Protein AF-A0AAV9I6D9-F1 (afdb_monomer_lite)

Organism: NCBI:txid3028027

Sequence (124 aa):
MHSSPLIKRAAGERYHPESFKQRWEIVKKLGEGGFSKVTIGKRRSEEDSVYSGFGPKGTSVEQGENEVAIKCISKEDMRNGSESEELVAREIQTFVTVGDGFPYIAQLYEVCEDEKFVYLVMEL

Radius of gyration: 13.96 Å; chains: 1; bounding box: 38×31×33 Å

Secondary structure (DSSP, 8-state):
----HHHHHHHGGGEE-S-HHHHEEEEEEEEE-SSEEEEEEEE--GGG-TTTTSS-------TTTTEEEEEEEEHHHHHTTSS-HHHHHHHHHHHHHHSTT-TTSPPEEEEEE-SSEEEEEE--

Structure (mmCIF, N/CA/C/O backbone):
data_AF-A0AAV9I6D9-F1
#
_entry.id   AF-A0AAV9I6D9-F1
#
loop_
_atom_site.group_PDB
_atom_site.id
_atom_site.type_symbol
_atom_site.label_atom_id
_atom_site.label_alt_id
_atom_site.label_comp_id
_atom_site.label_asym_id
_atom_site.label_entity_id
_atom_site.label_seq_id
_atom_site.pdbx_PDB_ins_code
_atom_site.Cartn_x
_atom_site.Cartn_y
_atom_site.Cartn_z
_atom_site.occupancy
_atom_site.B_iso_or_equiv
_atom_site.auth_seq_id
_atom_site.auth_comp_id
_atom_site.auth_asym_id
_atom_site.auth_atom_id
_atom_site.pdbx_PDB_model_num
ATOM 1 N N . MET A 1 1 ? 1.937 14.881 -9.125 1.00 54.19 1 MET A N 1
ATOM 2 C CA . MET A 1 1 ? 1.497 13.474 -8.976 1.00 54.19 1 MET A CA 1
ATOM 3 C C . MET A 1 1 ? 1.888 12.671 -10.210 1.00 54.19 1 MET A C 1
ATOM 5 O O . MET A 1 1 ? 1.228 12.774 -11.236 1.00 54.19 1 MET A O 1
ATOM 9 N N . HIS A 1 2 ? 2.973 11.897 -10.128 1.00 62.84 2 HIS A N 1
ATOM 10 C CA . HIS A 1 2 ? 3.254 10.849 -11.112 1.00 62.84 2 HIS A CA 1
ATOM 11 C C . HIS A 1 2 ? 2.428 9.615 -10.740 1.00 62.84 2 HIS A C 1
ATOM 13 O O . HIS A 1 2 ? 2.770 8.917 -9.784 1.00 62.84 2 HIS A O 1
ATOM 19 N N . SER A 1 3 ? 1.323 9.398 -11.452 1.00 74.81 3 SER A N 1
ATOM 20 C CA . SER A 1 3 ? 0.547 8.156 -11.381 1.00 74.81 3 SER A CA 1
ATOM 21 C C . SER A 1 3 ? 1.168 7.118 -12.308 1.00 74.81 3 SER A C 1
ATOM 23 O O . SER A 1 3 ? 1.586 7.450 -13.419 1.00 74.81 3 SER A O 1
ATOM 25 N N . SER A 1 4 ? 1.249 5.874 -11.845 1.00 86.00 4 SER A N 1
ATOM 26 C CA . SER A 1 4 ? 1.710 4.756 -12.665 1.00 86.00 4 SER A CA 1
ATOM 27 C C . SER A 1 4 ? 0.559 4.277 -13.567 1.00 86.00 4 SER A C 1
ATOM 29 O O . SER A 1 4 ? -0.497 3.875 -13.063 1.00 86.00 4 SER A O 1
ATOM 31 N N . PRO A 1 5 ? 0.717 4.280 -14.907 1.00 90.88 5 PRO A N 1
ATOM 32 C CA . PRO A 1 5 ? -0.316 3.776 -15.810 1.00 90.88 5 PRO A CA 1
ATOM 33 C C . PRO A 1 5 ? -0.621 2.287 -15.598 1.00 90.88 5 PRO A C 1
ATOM 35 O O . PRO A 1 5 ? -1.772 1.874 -15.755 1.00 90.88 5 PRO A O 1
ATOM 38 N N . LEU A 1 6 ? 0.388 1.483 -15.238 1.00 93.12 6 LEU A N 1
ATOM 39 C CA . LEU A 1 6 ? 0.228 0.046 -15.004 1.00 93.12 6 LEU A CA 1
ATOM 40 C C . LEU A 1 6 ? -0.546 -0.231 -13.716 1.00 93.12 6 LEU A C 1
ATOM 42 O O . LEU A 1 6 ? -1.499 -1.008 -13.740 1.00 93.12 6 LEU A O 1
ATOM 46 N N . ILE A 1 7 ? -0.190 0.446 -12.624 1.00 94.12 7 ILE A N 1
ATOM 47 C CA . ILE A 1 7 ? -0.869 0.321 -11.329 1.00 94.12 7 ILE A CA 1
ATOM 48 C C . ILE A 1 7 ? -2.320 0.767 -11.454 1.00 94.12 7 ILE A C 1
ATOM 50 O O . ILE A 1 7 ? -3.224 0.043 -11.037 1.00 94.12 7 ILE A O 1
ATOM 54 N N . LYS A 1 8 ? -2.562 1.909 -12.107 1.00 94.06 8 LYS A N 1
ATOM 55 C CA . LYS A 1 8 ? -3.918 2.398 -12.366 1.00 94.06 8 LYS A CA 1
ATOM 56 C C . LYS A 1 8 ? -4.751 1.394 -13.159 1.00 94.06 8 LYS A C 1
ATOM 58 O O . LYS A 1 8 ? -5.907 1.150 -12.824 1.00 94.06 8 LYS A O 1
ATOM 63 N N . ARG A 1 9 ? -4.170 0.792 -14.201 1.00 94.56 9 ARG A N 1
ATOM 64 C CA . ARG A 1 9 ? -4.854 -0.223 -15.010 1.00 94.56 9 ARG A CA 1
ATOM 65 C C . ARG A 1 9 ? -5.162 -1.487 -14.207 1.00 94.56 9 ARG A C 1
ATOM 67 O O . ARG A 1 9 ? -6.256 -2.016 -14.355 1.00 94.56 9 ARG A O 1
ATOM 74 N N . ALA A 1 10 ? -4.222 -1.958 -13.390 1.00 94.94 10 ALA A N 1
ATOM 75 C CA . ALA A 1 10 ? -4.392 -3.164 -12.583 1.00 94.94 10 ALA A CA 1
ATOM 76 C C . ALA A 1 10 ? -5.436 -2.993 -11.470 1.00 94.94 10 ALA A C 1
ATOM 78 O O . ALA A 1 10 ? -6.210 -3.905 -11.199 1.00 94.94 10 ALA A O 1
ATOM 79 N N . ALA A 1 11 ? -5.471 -1.819 -10.836 1.00 92.94 11 ALA A N 1
ATOM 80 C CA . ALA A 1 11 ? -6.419 -1.510 -9.769 1.00 92.94 11 ALA A CA 1
ATOM 81 C C . ALA A 1 11 ? -7.857 -1.307 -10.281 1.00 92.94 11 ALA A C 1
ATOM 83 O O . ALA A 1 11 ? -8.812 -1.549 -9.539 1.00 92.94 11 ALA A O 1
ATOM 84 N N . GLY A 1 12 ? -8.029 -0.884 -11.538 1.00 92.31 12 GLY A N 1
ATOM 85 C CA . GLY A 1 12 ? -9.346 -0.657 -12.131 1.00 92.31 12 GLY A CA 1
ATOM 86 C C . GLY A 1 12 ? -10.159 0.355 -11.320 1.00 92.31 12 GLY A C 1
ATOM 87 O O . GLY A 1 12 ? -9.681 1.448 -11.023 1.00 92.31 12 GLY A O 1
ATOM 88 N N . GLU A 1 13 ? -11.379 -0.020 -10.935 1.00 89.38 13 GLU A N 1
ATOM 89 C CA . GLU A 1 13 ? -12.283 0.833 -10.146 1.00 89.38 13 GLU A CA 1
ATOM 90 C C . GLU A 1 13 ? -11.796 1.095 -8.713 1.00 89.38 13 GLU A C 1
ATOM 92 O O . GLU A 1 13 ? -12.231 2.062 -8.098 1.00 89.38 13 GLU A O 1
ATOM 97 N N . ARG A 1 14 ? -10.859 0.287 -8.194 1.00 89.94 14 ARG A N 1
ATOM 98 C CA . ARG A 1 14 ? -10.257 0.495 -6.864 1.00 89.94 14 ARG A CA 1
ATOM 99 C C . ARG A 1 14 ? -9.173 1.566 -6.859 1.00 89.94 14 ARG A C 1
ATOM 101 O O . ARG A 1 14 ? -8.651 1.896 -5.796 1.00 89.94 14 ARG A O 1
ATOM 108 N N . TYR A 1 15 ? -8.776 2.068 -8.029 1.00 91.94 15 TYR A N 1
ATOM 109 C CA . TYR A 1 15 ? -7.786 3.130 -8.114 1.00 91.94 15 TYR A CA 1
ATOM 110 C C . TYR A 1 15 ? -8.401 4.475 -7.741 1.00 91.94 15 TYR A C 1
ATOM 112 O O . TYR A 1 15 ? -9.291 4.972 -8.436 1.00 91.94 15 TYR A O 1
ATOM 120 N N . HIS A 1 16 ? -7.848 5.124 -6.722 1.00 86.88 16 HIS A N 1
ATOM 121 C CA . HIS A 1 16 ? -8.262 6.460 -6.324 1.00 86.88 16 HIS A CA 1
ATOM 122 C C . HIS A 1 16 ? -7.160 7.490 -6.616 1.00 86.88 16 HIS A C 1
ATOM 124 O O . HIS A 1 16 ? -6.038 7.360 -6.124 1.00 86.88 16 HIS A O 1
ATOM 130 N N . PRO A 1 17 ? -7.463 8.534 -7.415 1.00 76.69 17 PRO A N 1
ATOM 131 C CA . PRO A 1 17 ? -6.487 9.559 -7.792 1.00 76.69 17 PRO A CA 1
ATOM 132 C C . PRO A 1 17 ? -6.245 10.606 -6.693 1.00 76.69 17 PRO A C 1
ATOM 134 O O . PRO A 1 17 ? -5.341 11.429 -6.823 1.00 76.69 17 PRO A O 1
ATOM 137 N N . GLU A 1 18 ? -7.072 10.618 -5.647 1.00 74.06 18 GLU A N 1
ATOM 138 C CA . GLU A 1 18 ? -6.918 11.503 -4.493 1.00 74.06 18 GLU A CA 1
ATOM 139 C C . GLU A 1 18 ? -5.674 11.142 -3.673 1.00 74.06 18 GLU A C 1
ATOM 141 O O . GLU A 1 18 ? -5.180 10.014 -3.694 1.00 74.06 18 GLU A O 1
ATOM 146 N N . SER A 1 19 ? -5.160 12.114 -2.917 1.00 78.00 19 SER A N 1
ATOM 147 C CA . SER A 1 19 ? -4.011 11.865 -2.053 1.00 78.00 19 SER A CA 1
ATOM 148 C C . SER A 1 19 ? -4.406 10.908 -0.936 1.00 78.00 19 SER A C 1
ATOM 150 O O . SER A 1 19 ? -5.341 11.180 -0.183 1.00 78.00 19 SER A O 1
ATOM 152 N N . PHE A 1 20 ? -3.625 9.839 -0.760 1.00 87.44 20 PHE A N 1
ATOM 153 C CA . PHE A 1 20 ? -3.745 8.904 0.361 1.00 87.44 20 PHE A CA 1
ATOM 154 C C . PHE A 1 20 ? -3.982 9.623 1.699 1.00 87.44 20 PHE A C 1
ATOM 156 O O . PHE A 1 20 ? -4.864 9.252 2.465 1.00 87.44 20 PHE A O 1
ATOM 163 N N . LYS A 1 21 ? -3.247 10.715 1.951 1.00 87.31 21 LYS A N 1
ATOM 164 C CA . LYS A 1 21 ? -3.312 11.476 3.210 1.00 87.31 21 LYS A CA 1
ATOM 165 C C . LYS A 1 21 ? -4.644 12.185 3.455 1.00 87.31 21 LYS A C 1
ATOM 167 O O . LYS A 1 21 ? -4.922 12.523 4.600 1.00 87.31 21 LYS A O 1
ATOM 172 N N . GLN A 1 22 ? -5.423 12.451 2.408 1.00 83.00 22 GLN A N 1
ATOM 173 C CA . GLN A 1 22 ? -6.760 13.038 2.539 1.00 83.00 22 GLN A CA 1
ATOM 174 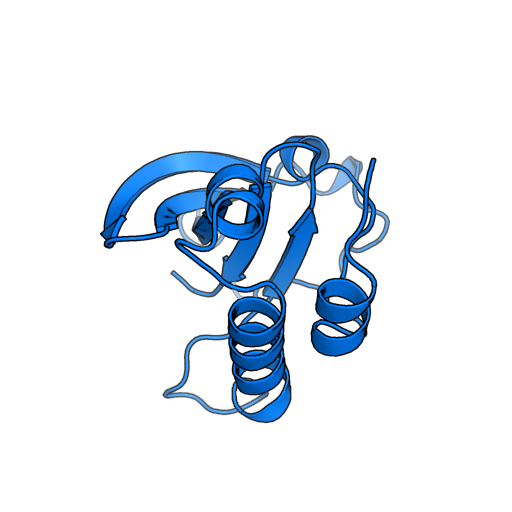C C . GLN A 1 22 ? -7.770 11.997 3.030 1.00 83.00 22 GLN A C 1
ATOM 176 O O . GLN A 1 22 ? -8.711 12.343 3.730 1.00 83.00 22 GLN A O 1
ATOM 181 N N . ARG A 1 23 ? -7.545 10.720 2.707 1.00 83.31 23 ARG A N 1
ATOM 182 C CA . ARG A 1 23 ? -8.509 9.634 2.921 1.00 83.31 23 ARG A CA 1
ATOM 183 C C . ARG A 1 23 ? -8.144 8.724 4.083 1.00 83.31 23 ARG A C 1
ATOM 185 O O . ARG A 1 23 ? -9.026 8.185 4.742 1.00 83.31 23 ARG A O 1
ATOM 192 N N . TRP A 1 24 ? -6.852 8.570 4.349 1.00 88.38 24 TRP A N 1
ATOM 193 C CA . TRP A 1 24 ? -6.324 7.595 5.289 1.00 88.38 24 TRP A CA 1
ATOM 194 C C . TRP A 1 24 ? -5.296 8.220 6.228 1.00 88.38 24 TRP A C 1
ATOM 196 O O . TRP A 1 24 ? -4.546 9.142 5.893 1.00 88.38 24 TRP A O 1
ATOM 206 N N . GLU A 1 25 ? -5.256 7.681 7.437 1.00 91.44 25 GLU A N 1
ATOM 207 C CA . GLU A 1 25 ? -4.261 7.980 8.451 1.00 91.44 25 GLU A CA 1
ATOM 208 C C . GLU A 1 25 ? -3.545 6.696 8.860 1.00 91.44 25 GLU A C 1
ATOM 210 O O . GLU A 1 25 ? -4.187 5.692 9.156 1.00 91.44 25 GLU A O 1
ATOM 215 N N . ILE A 1 26 ? -2.211 6.727 8.890 1.00 93.00 26 ILE A N 1
ATOM 216 C CA . ILE A 1 26 ? -1.402 5.617 9.401 1.00 93.00 26 ILE A CA 1
ATOM 217 C C . ILE A 1 26 ? -1.379 5.702 10.926 1.00 93.00 26 ILE A C 1
ATOM 219 O O . ILE A 1 26 ? -0.887 6.679 11.482 1.00 93.00 26 ILE A O 1
ATOM 223 N N . VAL A 1 27 ? -1.848 4.646 11.586 1.00 92.31 27 VAL A N 1
ATOM 224 C CA . VAL A 1 27 ? -1.939 4.561 13.048 1.00 92.31 27 VAL A CA 1
ATOM 225 C C . VAL A 1 27 ? -0.700 3.894 13.636 1.00 92.31 27 VAL A C 1
ATOM 227 O O . VAL A 1 27 ? -0.085 4.409 14.568 1.00 92.31 27 VAL A O 1
ATOM 230 N N . LYS A 1 28 ? -0.314 2.725 13.108 1.00 92.88 28 LYS A N 1
ATOM 231 C CA . LYS A 1 28 ? 0.756 1.903 13.695 1.00 92.88 28 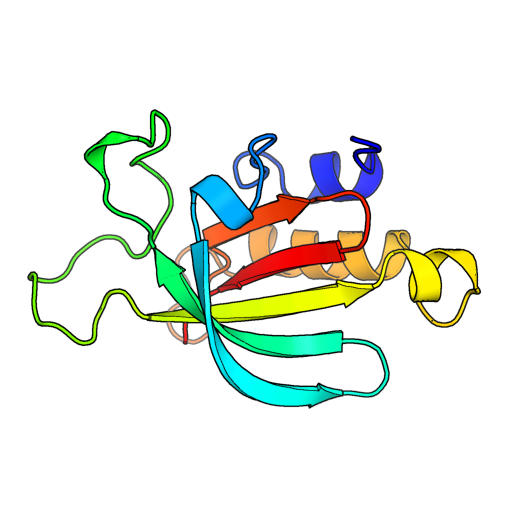LYS A CA 1
ATOM 232 C C . LYS A 1 28 ? 1.459 1.049 12.645 1.00 92.88 28 LYS A C 1
ATOM 234 O O . LYS A 1 28 ? 0.826 0.506 11.753 1.00 92.88 28 LYS A O 1
ATOM 239 N N . LYS A 1 29 ? 2.776 0.857 12.776 1.00 95.06 29 LYS A N 1
ATOM 240 C CA . LYS A 1 29 ? 3.516 -0.141 11.982 1.00 95.06 29 LYS A CA 1
ATOM 241 C C . LYS A 1 29 ? 3.184 -1.562 12.457 1.00 95.06 29 LYS A C 1
ATOM 243 O O . LYS A 1 29 ? 3.335 -1.848 13.642 1.00 95.06 29 LYS A O 1
ATOM 248 N N . LEU A 1 30 ? 2.788 -2.432 11.529 1.00 92.25 30 LEU A N 1
ATOM 249 C CA . LEU A 1 30 ? 2.593 -3.865 11.776 1.00 92.25 30 LEU A CA 1
ATOM 250 C C . LEU A 1 30 ? 3.872 -4.650 11.508 1.00 92.25 30 LEU A C 1
ATOM 252 O O . LEU A 1 30 ? 4.294 -5.457 12.328 1.00 92.25 30 LEU A O 1
ATOM 256 N N . GLY A 1 31 ? 4.510 -4.373 10.374 1.00 93.00 31 GLY A N 1
ATOM 257 C CA . GLY A 1 31 ? 5.676 -5.115 9.927 1.00 93.00 31 GLY A CA 1
ATOM 258 C C . GLY A 1 31 ? 6.365 -4.444 8.752 1.00 93.00 31 GLY A C 1
ATOM 259 O O . GLY A 1 31 ? 5.924 -3.413 8.241 1.00 93.00 31 GLY A O 1
ATOM 260 N N . GLU A 1 32 ? 7.488 -5.016 8.353 1.00 90.50 32 GLU A N 1
ATOM 261 C CA . GLU A 1 32 ? 8.262 -4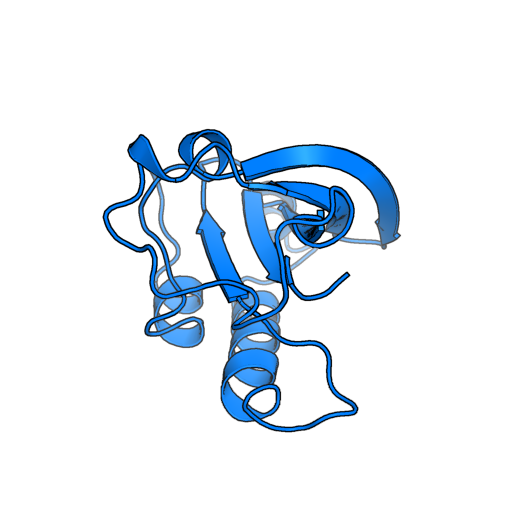.591 7.193 1.00 90.50 32 GLU A CA 1
ATOM 262 C C . GLU A 1 32 ? 8.857 -5.836 6.548 1.00 90.50 32 GLU A C 1
ATOM 264 O O . GLU A 1 32 ? 9.492 -6.646 7.224 1.00 90.50 32 GLU A O 1
ATOM 269 N N . GLY A 1 33 ? 8.566 -6.014 5.263 1.00 78.44 33 GLY A N 1
ATOM 270 C CA . GLY A 1 33 ? 9.232 -6.988 4.411 1.00 78.44 33 GLY A CA 1
ATOM 271 C C . GLY A 1 33 ? 10.408 -6.341 3.683 1.00 78.44 33 GLY A C 1
ATOM 272 O O . GLY A 1 33 ? 10.705 -5.170 3.889 1.00 78.44 33 GLY A O 1
ATOM 273 N N . GLY A 1 34 ? 11.050 -7.090 2.784 1.00 74.25 34 GLY A N 1
ATOM 274 C CA . GLY A 1 34 ? 12.230 -6.602 2.055 1.00 74.25 34 GLY A CA 1
ATOM 275 C C . GLY A 1 34 ? 11.998 -5.351 1.198 1.00 74.25 34 GLY A C 1
ATOM 276 O O . GLY A 1 34 ? 12.954 -4.637 0.925 1.00 74.25 34 GLY A O 1
ATOM 277 N N . PHE A 1 35 ? 10.751 -5.083 0.797 1.00 72.44 35 PHE A N 1
ATOM 278 C CA . PHE A 1 35 ? 10.425 -4.054 -0.204 1.00 72.44 35 PHE A CA 1
ATOM 279 C C . PHE A 1 35 ? 9.198 -3.203 0.156 1.00 72.44 35 PHE A C 1
ATOM 281 O O . PHE A 1 35 ? 8.851 -2.238 -0.516 1.00 72.44 35 PHE A O 1
ATOM 288 N N . SER A 1 36 ? 8.507 -3.548 1.243 1.00 87.00 36 SER A N 1
ATOM 289 C CA . SER A 1 36 ? 7.295 -2.835 1.635 1.00 87.00 36 SER A CA 1
ATOM 290 C C . SER A 1 36 ? 7.100 -2.842 3.137 1.00 87.00 36 SER A C 1
ATOM 292 O O . SER A 1 36 ? 7.470 -3.778 3.852 1.00 87.00 36 SER A O 1
ATOM 294 N N . LYS A 1 37 ? 6.467 -1.778 3.614 1.00 93.88 37 LYS A N 1
ATOM 295 C CA . LYS A 1 37 ? 6.051 -1.639 5.004 1.00 93.88 37 LYS A CA 1
ATOM 296 C C . LYS A 1 37 ? 4.555 -1.888 5.094 1.00 93.88 37 LYS A C 1
ATOM 298 O O . LYS A 1 37 ? 3.802 -1.347 4.293 1.00 93.88 37 LYS A O 1
ATOM 303 N N . VAL A 1 38 ? 4.121 -2.638 6.102 1.00 95.25 38 VAL A N 1
ATOM 304 C CA . VAL A 1 38 ? 2.697 -2.834 6.394 1.00 95.25 38 VAL A CA 1
ATOM 305 C C . VAL A 1 38 ? 2.341 -2.087 7.673 1.00 95.25 38 VAL A C 1
ATOM 307 O O . VAL A 1 38 ? 3.055 -2.150 8.682 1.00 95.25 38 VAL A O 1
ATOM 310 N N . THR A 1 39 ? 1.243 -1.343 7.636 1.00 95.88 39 THR A N 1
ATOM 311 C CA . THR A 1 39 ? 0.765 -0.518 8.748 1.00 95.88 39 THR A CA 1
ATOM 312 C C . THR A 1 39 ? -0.729 -0.690 8.963 1.00 95.88 39 THR A C 1
ATOM 314 O O . THR A 1 39 ? -1.443 -0.913 7.999 1.00 95.88 39 THR A O 1
ATOM 317 N N . ILE A 1 40 ? -1.202 -0.532 10.197 1.00 94.44 40 ILE A N 1
ATOM 318 C CA . ILE A 1 40 ? -2.617 -0.274 10.467 1.00 94.44 40 ILE A CA 1
ATOM 319 C C . ILE A 1 40 ? -2.899 1.167 10.062 1.00 94.44 40 ILE A C 1
ATOM 321 O O . ILE A 1 40 ? -2.155 2.073 10.465 1.00 94.44 40 ILE A O 1
ATOM 325 N N . GLY A 1 41 ? -3.978 1.389 9.324 1.00 92.75 41 GLY A N 1
ATOM 326 C CA . GLY A 1 41 ? -4.532 2.718 9.129 1.00 92.75 41 GLY A CA 1
ATOM 327 C C . GLY A 1 41 ? -6.014 2.805 9.444 1.00 92.75 41 GLY A C 1
ATOM 328 O O . GLY A 1 41 ? -6.676 1.798 9.670 1.00 92.75 41 GLY A O 1
ATOM 329 N N . LYS A 1 42 ? -6.508 4.040 9.483 1.00 90.31 42 LYS A N 1
ATOM 330 C CA . LYS A 1 42 ? -7.915 4.386 9.693 1.00 90.31 42 LYS A CA 1
ATOM 331 C C . LYS A 1 42 ? -8.372 5.364 8.631 1.00 90.31 42 LYS A C 1
ATOM 333 O O . LYS A 1 42 ? -7.592 6.214 8.192 1.00 90.31 42 LYS A O 1
ATOM 338 N N . ARG A 1 43 ? -9.636 5.253 8.232 1.00 85.81 43 ARG A N 1
ATOM 339 C CA . ARG A 1 43 ? -10.254 6.209 7.312 1.00 85.81 43 ARG A CA 1
ATOM 340 C C . ARG A 1 43 ? -10.397 7.568 8.006 1.00 85.81 43 ARG A C 1
ATOM 342 O O . ARG A 1 43 ? -10.816 7.633 9.161 1.00 85.81 43 ARG A O 1
ATOM 349 N N . ARG A 1 44 ? -10.041 8.653 7.315 1.00 81.25 44 ARG A N 1
ATOM 350 C CA . ARG A 1 44 ? -10.413 10.020 7.714 1.00 81.25 44 ARG A CA 1
ATOM 351 C C . ARG A 1 44 ? -11.907 10.210 7.407 1.00 81.25 44 ARG A C 1
ATOM 353 O O . ARG A 1 44 ? -12.389 9.649 6.429 1.00 81.25 44 ARG A O 1
ATOM 360 N N . SER A 1 45 ? -12.639 10.902 8.282 1.00 65.75 45 SER A N 1
ATOM 361 C CA . SE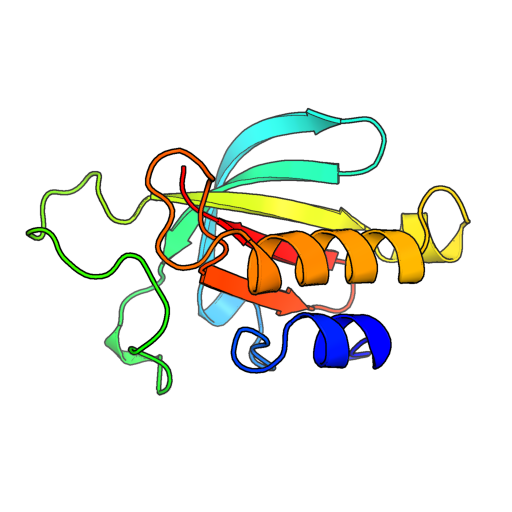R A 1 45 ? -14.115 10.971 8.318 1.00 65.75 45 SER A CA 1
ATOM 362 C C . SER A 1 45 ? -14.802 11.120 6.949 1.00 65.75 45 SER A C 1
ATOM 364 O O . SER A 1 45 ? -14.328 11.846 6.081 1.00 65.75 45 SER A O 1
ATOM 366 N N . GLU A 1 46 ? -15.957 10.461 6.792 1.00 57.06 46 GLU A N 1
ATOM 367 C CA . GLU A 1 46 ? -16.726 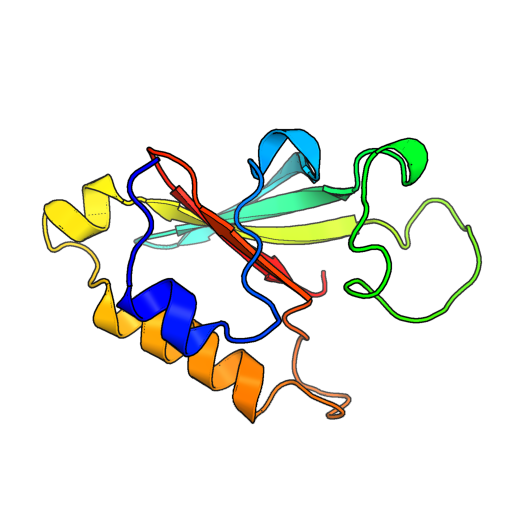10.323 5.538 1.00 57.06 46 GLU A CA 1
ATOM 368 C C . GLU A 1 46 ? -17.232 11.636 4.910 1.00 57.06 46 GLU A C 1
ATOM 370 O O . GLU A 1 46 ? -17.656 11.618 3.756 1.00 57.06 46 GLU A O 1
ATOM 375 N N . GLU A 1 47 ? -17.155 12.772 5.612 1.00 53.78 47 GLU A N 1
ATOM 376 C CA . GLU A 1 47 ? -17.637 14.074 5.120 1.00 53.78 47 GLU A CA 1
ATOM 377 C C . GLU A 1 47 ? -16.866 14.603 3.891 1.00 53.78 47 GLU A C 1
ATOM 379 O O . GLU A 1 47 ? -17.408 15.419 3.149 1.00 53.78 47 GLU A O 1
ATOM 384 N N . ASP A 1 48 ? -15.663 14.085 3.606 1.00 44.97 48 ASP A N 1
ATOM 385 C CA . ASP A 1 48 ? -14.803 14.552 2.503 1.00 44.97 48 ASP A CA 1
ATOM 386 C C . ASP A 1 48 ? -14.702 13.588 1.301 1.00 44.97 48 ASP A C 1
ATOM 388 O O . ASP A 1 48 ? -14.009 13.885 0.325 1.00 44.97 48 ASP A O 1
ATOM 392 N N . SER A 1 49 ? -15.358 12.418 1.322 1.00 46.84 49 SER A N 1
ATOM 393 C CA . SER A 1 49 ? -15.144 11.388 0.290 1.00 46.84 49 SER A CA 1
ATOM 394 C C . SER A 1 49 ? -16.344 11.216 -0.643 1.00 46.84 49 SER A C 1
ATOM 396 O O . SER A 1 49 ? -17.319 10.546 -0.314 1.00 46.84 49 SER A O 1
ATOM 398 N N . VAL A 1 50 ? -16.224 11.709 -1.881 1.00 45.22 50 VAL A N 1
ATOM 399 C CA . VAL A 1 50 ? -17.193 11.474 -2.981 1.00 45.22 50 VAL A CA 1
ATOM 400 C C . VAL A 1 50 ? -17.255 9.984 -3.396 1.00 45.22 50 VAL A C 1
ATOM 402 O O . VAL A 1 50 ? -18.127 9.569 -4.154 1.00 45.22 50 VAL A O 1
ATOM 405 N N . TYR A 1 51 ? -16.349 9.151 -2.869 1.00 51.31 51 TYR A N 1
ATOM 406 C CA . TYR A 1 51 ? -16.189 7.728 -3.184 1.00 51.31 51 TYR A CA 1
ATOM 407 C C . TYR A 1 51 ? -16.500 6.827 -1.975 1.00 51.31 51 TYR A C 1
ATOM 409 O O . TYR A 1 51 ? -15.730 5.924 -1.632 1.00 51.31 51 TYR A O 1
ATOM 417 N N . SER A 1 52 ? -17.635 7.054 -1.316 1.00 52.66 52 SER A N 1
ATOM 418 C CA . SER A 1 52 ? -18.123 6.275 -0.163 1.00 52.66 52 SER A CA 1
ATOM 419 C C . SER A 1 52 ? -18.592 4.840 -0.495 1.00 52.66 52 SER A C 1
ATOM 421 O O . SER A 1 52 ? -19.174 4.166 0.345 1.00 52.66 52 SER A O 1
ATOM 423 N N . GLY A 1 53 ? -18.315 4.327 -1.701 1.00 53.38 53 GLY A N 1
ATOM 424 C CA . GLY A 1 53 ? -18.691 2.971 -2.133 1.00 53.38 53 GLY A CA 1
ATOM 425 C C . GLY A 1 53 ? -17.626 1.884 -1.934 1.00 53.38 53 GLY A C 1
ATOM 426 O O . GLY A 1 53 ? -17.947 0.701 -2.075 1.00 53.38 53 GLY A O 1
ATOM 427 N N . PHE A 1 54 ? -16.387 2.276 -1.620 1.00 55.25 54 PHE A N 1
ATOM 428 C CA . PHE A 1 54 ? -15.235 1.383 -1.461 1.00 55.25 54 PHE A CA 1
ATOM 429 C C . PHE A 1 54 ? -14.746 1.410 -0.006 1.00 55.25 54 PHE A C 1
ATOM 431 O O . PHE A 1 54 ? -14.520 2.482 0.564 1.00 55.25 54 PHE A O 1
ATOM 438 N N . GLY A 1 55 ? -14.654 0.232 0.608 1.00 57.88 55 GLY A N 1
ATOM 439 C CA . GLY A 1 55 ? -14.404 0.019 2.037 1.00 57.88 55 GLY A CA 1
ATOM 440 C C . GLY A 1 55 ? -15.136 -1.236 2.533 1.00 57.88 55 GLY A C 1
ATOM 441 O O . GLY A 1 55 ? -15.936 -1.793 1.773 1.00 57.88 55 GLY A O 1
ATOM 442 N N . PRO A 1 56 ? -14.881 -1.698 3.768 1.00 56.16 56 PRO A N 1
ATOM 443 C CA . PRO A 1 56 ? -15.592 -2.839 4.340 1.00 56.16 56 PRO A CA 1
ATOM 444 C C . PRO A 1 56 ? -17.109 -2.588 4.297 1.00 56.16 56 PRO A C 1
ATOM 446 O O . PRO A 1 56 ? -17.620 -1.636 4.887 1.00 56.16 56 PRO A O 1
ATOM 449 N N . LYS A 1 57 ? -17.844 -3.403 3.526 1.00 50.03 57 LYS A N 1
ATOM 450 C CA . LYS A 1 57 ? -19.301 -3.283 3.394 1.00 50.03 57 LYS A CA 1
ATOM 451 C C . LYS A 1 57 ? -19.985 -4.018 4.537 1.00 50.03 57 LYS A C 1
ATOM 453 O O . LYS A 1 57 ? -20.240 -5.212 4.443 1.00 50.03 57 LYS A O 1
ATOM 458 N N . GLY A 1 58 ? -20.363 -3.240 5.543 1.00 43.78 58 GLY A N 1
ATOM 459 C CA . GLY A 1 58 ? -21.316 -3.632 6.567 1.00 43.78 58 GLY A CA 1
ATOM 460 C C . GLY A 1 58 ? -20.681 -4.343 7.748 1.00 43.78 58 GLY A C 1
ATOM 461 O O . GLY A 1 58 ? -20.459 -5.539 7.683 1.00 43.78 58 GLY A O 1
ATOM 462 N N . THR A 1 59 ? -20.533 -3.604 8.838 1.00 37.31 59 THR A N 1
ATOM 463 C CA . THR A 1 59 ? -21.130 -3.907 10.142 1.00 37.31 59 THR A CA 1
ATOM 464 C C . THR A 1 59 ? -21.070 -2.628 10.980 1.00 37.31 59 THR A C 1
ATOM 466 O O . THR A 1 59 ? -20.512 -1.610 10.578 1.00 37.31 59 THR A O 1
ATOM 469 N N . SER A 1 60 ? -21.869 -2.610 12.032 1.00 38.72 60 SER A N 1
ATOM 470 C CA . SER A 1 60 ? -22.184 -1.489 12.912 1.00 38.72 60 SER A CA 1
ATOM 471 C C . SER A 1 60 ? -20.962 -0.661 13.328 1.00 38.72 60 SER A C 1
ATOM 473 O O . SER A 1 60 ? -19.882 -1.197 13.516 1.00 38.72 60 SER A O 1
ATOM 475 N N . VAL A 1 61 ? -21.170 0.640 13.556 1.00 42.81 61 VAL A N 1
ATOM 476 C CA . VAL A 1 61 ? -20.188 1.601 14.092 1.00 42.81 61 VAL A CA 1
ATOM 477 C C . VAL A 1 61 ? -19.754 1.201 15.517 1.00 42.81 61 VAL A C 1
ATOM 479 O O . VAL A 1 61 ? -20.118 1.838 16.501 1.00 42.81 61 VAL A O 1
ATOM 482 N N . GLU A 1 62 ? -18.986 0.127 15.648 1.00 42.41 62 GLU A N 1
ATOM 483 C CA . GLU A 1 62 ? -18.191 -0.191 16.824 1.00 42.41 62 GLU A CA 1
ATOM 484 C C . GLU A 1 62 ? -16.734 0.153 16.505 1.00 42.41 62 GLU A C 1
ATOM 486 O O . GLU A 1 62 ? -16.221 -0.106 15.418 1.00 42.41 62 GLU A O 1
ATOM 491 N N . GLN A 1 63 ? -16.067 0.816 17.448 1.00 43.09 63 GLN A N 1
ATOM 492 C CA . GLN A 1 63 ? -14.829 1.593 17.275 1.00 43.09 63 GLN A CA 1
ATOM 493 C C . GLN A 1 63 ? -13.583 0.811 16.778 1.00 43.09 63 GLN A C 1
ATOM 495 O O . GLN A 1 63 ? -12.500 1.396 16.696 1.00 43.09 63 GLN A O 1
ATOM 500 N N . GLY A 1 64 ? -13.719 -0.473 16.429 1.00 45.75 64 GLY A N 1
ATOM 501 C CA . GLY A 1 64 ? -12.674 -1.341 15.876 1.00 45.75 64 GLY A CA 1
ATOM 502 C C . GLY A 1 64 ? -12.774 -1.634 14.371 1.00 45.75 64 GLY A C 1
ATOM 503 O O . GLY A 1 64 ? -11.763 -1.994 13.781 1.00 45.75 64 GLY A O 1
ATOM 504 N N . GLU A 1 65 ? -13.926 -1.435 13.718 1.00 55.62 65 GLU A N 1
ATOM 505 C CA . GLU A 1 65 ? -14.156 -1.916 12.332 1.00 55.62 65 GLU A CA 1
ATOM 506 C C . GLU A 1 65 ? -13.690 -0.959 11.216 1.00 55.62 65 GLU A C 1
ATOM 508 O O . GLU A 1 65 ? -13.805 -1.262 10.032 1.00 55.62 65 GLU A O 1
ATOM 513 N N . ASN A 1 66 ? -13.100 0.185 11.574 1.00 72.19 66 ASN A N 1
ATOM 514 C CA . ASN A 1 66 ? -12.537 1.147 10.614 1.00 72.19 66 ASN A CA 1
ATOM 515 C C . ASN A 1 66 ? -11.019 1.007 10.426 1.00 72.19 66 ASN A C 1
ATOM 517 O O . ASN A 1 66 ? -10.388 1.879 9.817 1.00 72.19 66 ASN A O 1
ATOM 521 N N . GLU A 1 67 ? -10.420 -0.037 10.999 1.00 87.94 67 GLU A N 1
ATOM 522 C CA . GLU A 1 67 ? -9.003 -0.331 10.825 1.00 87.94 67 GLU A CA 1
ATOM 523 C C . GLU A 1 67 ? -8.766 -1.180 9.576 1.00 87.94 67 GLU A C 1
ATOM 525 O O . GLU A 1 67 ? -9.503 -2.111 9.272 1.00 87.94 67 GLU A O 1
ATOM 530 N N . VAL A 1 68 ? -7.715 -0.832 8.843 1.00 92.25 68 VAL A N 1
ATOM 531 C CA . VAL A 1 68 ? -7.307 -1.498 7.605 1.00 92.25 68 VAL A CA 1
ATOM 532 C C . VAL A 1 68 ? -5.817 -1.797 7.649 1.00 92.25 68 VAL A C 1
ATOM 534 O O . VAL A 1 68 ? -5.043 -1.052 8.263 1.00 92.25 68 VAL A O 1
ATOM 537 N N . ALA A 1 69 ? -5.391 -2.844 6.951 1.00 93.88 69 ALA A N 1
ATOM 538 C CA . ALA A 1 69 ? -3.988 -3.023 6.623 1.00 93.88 69 ALA A CA 1
ATOM 539 C C . ALA A 1 69 ? -3.627 -2.147 5.417 1.00 93.88 69 ALA A C 1
ATOM 541 O O . ALA A 1 69 ? -4.312 -2.126 4.398 1.00 93.88 69 ALA A O 1
ATOM 542 N N . ILE A 1 70 ? -2.520 -1.419 5.519 1.00 95.44 70 ILE A N 1
ATOM 543 C CA . ILE A 1 70 ? -2.000 -0.558 4.459 1.00 95.44 70 ILE A CA 1
ATOM 544 C C . ILE A 1 70 ? -0.587 -1.012 4.141 1.00 95.44 70 ILE A C 1
ATOM 546 O O . ILE A 1 70 ? 0.320 -0.866 4.968 1.00 95.44 70 ILE A O 1
ATOM 550 N N . LYS A 1 71 ? -0.404 -1.563 2.942 1.00 95.75 71 LYS A N 1
ATOM 551 C CA . LYS A 1 71 ? 0.912 -1.893 2.398 1.00 95.75 71 LYS A CA 1
ATOM 552 C C . LYS A 1 71 ? 1.442 -0.677 1.642 1.00 95.75 71 LYS A C 1
ATOM 554 O O . 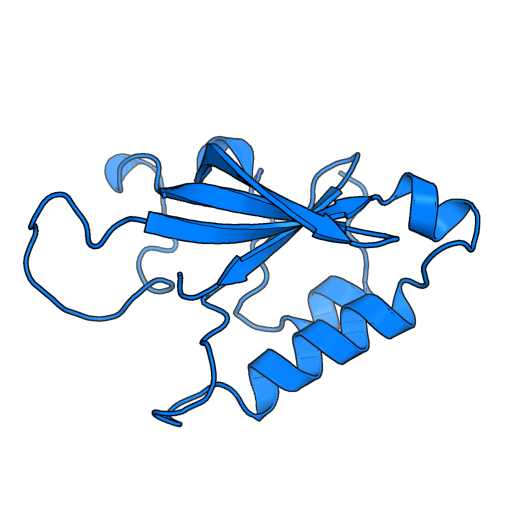LYS A 1 71 ? 0.863 -0.263 0.640 1.00 95.75 71 LYS A O 1
ATOM 559 N N . CYS A 1 72 ? 2.536 -0.107 2.135 1.00 95.06 72 CYS A N 1
ATOM 560 C CA . CYS A 1 72 ? 3.232 1.026 1.538 1.00 95.06 72 CYS A CA 1
ATOM 561 C C . CYS A 1 72 ? 4.430 0.513 0.736 1.00 95.06 72 CYS A C 1
ATOM 563 O O . CYS A 1 72 ? 5.367 -0.045 1.316 1.00 95.06 72 CYS A O 1
ATOM 565 N N . ILE A 1 73 ? 4.397 0.725 -0.576 1.00 93.62 73 ILE A N 1
ATOM 566 C CA . ILE A 1 73 ? 5.416 0.274 -1.528 1.00 93.62 73 ILE A CA 1
ATOM 567 C C . ILE A 1 73 ? 6.169 1.491 -2.060 1.00 93.62 73 ILE A C 1
ATOM 569 O O . ILE A 1 73 ? 5.553 2.451 -2.527 1.00 93.62 73 ILE A O 1
ATOM 573 N N . SER A 1 74 ? 7.495 1.479 -1.957 1.00 91.94 74 SER A N 1
ATOM 574 C CA . SER A 1 74 ? 8.346 2.622 -2.292 1.00 91.94 74 SER A CA 1
ATOM 575 C C . SER A 1 74 ? 8.527 2.776 -3.802 1.00 91.94 74 SER A C 1
ATOM 577 O O . SER A 1 74 ? 9.021 1.887 -4.493 1.00 91.94 74 SER A O 1
ATOM 579 N N . LYS A 1 75 ? 8.204 3.961 -4.329 1.00 90.69 75 LYS A N 1
ATOM 580 C CA . LYS A 1 75 ? 8.499 4.311 -5.727 1.00 90.69 75 LYS A CA 1
ATOM 581 C C . LYS A 1 75 ? 9.988 4.481 -5.986 1.00 90.69 75 LYS A C 1
ATOM 583 O O . LYS A 1 75 ? 10.427 4.358 -7.125 1.00 90.69 75 LYS A O 1
ATOM 588 N N . GLU A 1 76 ? 10.762 4.800 -4.957 1.00 90.12 76 GLU A N 1
ATOM 589 C CA . GLU A 1 76 ? 12.215 4.859 -5.067 1.00 90.12 76 GLU A CA 1
ATOM 590 C C . GLU A 1 76 ? 12.811 3.463 -5.243 1.00 90.12 76 GLU A C 1
ATOM 592 O O . GLU A 1 76 ? 13.620 3.272 -6.147 1.00 90.12 76 GLU A O 1
ATOM 597 N N . ASP A 1 77 ? 12.328 2.478 -4.486 1.00 87.81 77 ASP A N 1
ATOM 598 C CA . ASP A 1 77 ? 12.791 1.091 -4.606 1.00 87.81 77 ASP A CA 1
ATOM 599 C C . ASP A 1 77 ? 12.421 0.494 -5.967 1.00 87.81 77 ASP A C 1
ATOM 601 O O . ASP A 1 77 ? 13.235 -0.208 -6.570 1.00 87.81 77 ASP A O 1
ATOM 605 N N . MET A 1 78 ? 11.254 0.868 -6.511 1.00 88.00 78 MET A N 1
ATOM 606 C CA . MET A 1 78 ? 10.882 0.531 -7.888 1.00 88.00 78 MET A CA 1
ATOM 607 C C . MET A 1 78 ? 11.822 1.153 -8.930 1.00 88.00 78 MET A C 1
ATOM 609 O O . MET A 1 78 ? 12.252 0.486 -9.867 1.00 88.00 78 MET A O 1
ATOM 613 N N . ARG A 1 79 ? 12.190 2.432 -8.768 1.00 85.94 79 ARG A N 1
ATOM 614 C CA . ARG A 1 79 ? 13.133 3.108 -9.681 1.00 85.94 79 ARG A CA 1
ATOM 615 C C . ARG A 1 79 ? 14.544 2.528 -9.607 1.00 85.94 79 ARG A C 1
ATOM 617 O O . ARG A 1 79 ? 15.238 2.503 -10.618 1.00 85.94 79 ARG A O 1
ATOM 624 N N . ASN A 1 80 ? 14.952 2.066 -8.429 1.00 85.38 80 ASN A N 1
ATOM 625 C CA . ASN A 1 80 ? 16.265 1.472 -8.194 1.00 85.38 80 ASN A CA 1
ATOM 626 C C . ASN A 1 80 ? 16.329 -0.016 -8.590 1.00 85.38 80 ASN A C 1
ATOM 628 O O . ASN A 1 80 ? 17.399 -0.617 -8.510 1.00 85.38 80 ASN A O 1
ATOM 632 N N . GLY A 1 81 ? 15.211 -0.609 -9.029 1.00 78.31 81 GLY A N 1
ATOM 633 C CA . GLY A 1 81 ? 15.130 -2.004 -9.469 1.00 78.31 81 GLY A CA 1
ATOM 634 C C . GLY A 1 81 ? 15.090 -3.033 -8.336 1.00 78.31 81 GLY A C 1
ATOM 635 O O . GLY A 1 81 ? 15.130 -4.232 -8.607 1.00 78.31 81 GLY A O 1
ATOM 636 N N . SER A 1 82 ? 14.998 -2.587 -7.080 1.00 75.94 82 SER A N 1
ATOM 637 C CA . SER A 1 82 ? 14.752 -3.459 -5.923 1.00 75.94 82 SER A CA 1
ATOM 638 C C . SER A 1 82 ? 13.332 -4.027 -5.947 1.00 75.94 82 SER A C 1
ATOM 640 O O . SER A 1 82 ? 13.083 -5.111 -5.431 1.00 75.94 82 SER A O 1
ATOM 642 N N . GLU A 1 83 ? 12.414 -3.306 -6.584 1.00 78.88 83 GLU A N 1
ATOM 643 C CA . GLU A 1 83 ? 11.059 -3.748 -6.880 1.00 78.88 83 GLU A CA 1
ATOM 644 C C . GLU A 1 83 ? 10.703 -3.355 -8.321 1.00 78.88 83 GLU A C 1
ATOM 646 O O . GLU A 1 83 ? 11.404 -2.563 -8.950 1.00 78.88 83 GLU A O 1
ATOM 651 N N . SER A 1 84 ? 9.646 -3.933 -8.886 1.00 87.94 84 SER A N 1
ATOM 652 C CA . SER A 1 84 ? 9.220 -3.638 -10.259 1.00 87.94 84 SER A CA 1
ATOM 653 C C . SER A 1 84 ? 7.757 -3.222 -10.261 1.00 87.94 84 SER A C 1
ATOM 655 O O . SER A 1 84 ? 6.919 -3.845 -9.607 1.00 87.94 84 SER A O 1
ATOM 657 N N . GLU A 1 85 ? 7.451 -2.170 -11.020 1.00 91.19 85 GLU A N 1
ATOM 658 C CA . GLU A 1 85 ? 6.088 -1.667 -11.208 1.00 91.19 85 GLU A CA 1
ATOM 659 C C . GLU A 1 85 ? 5.161 -2.772 -11.741 1.00 91.19 85 GLU A C 1
ATOM 661 O O . GLU A 1 85 ? 4.003 -2.870 -11.340 1.00 91.19 85 GLU A O 1
ATOM 666 N N . GLU A 1 86 ? 5.685 -3.665 -12.582 1.00 92.44 86 GLU A N 1
ATOM 667 C CA . GLU A 1 86 ? 4.983 -4.837 -13.099 1.00 92.44 86 GLU A CA 1
ATOM 668 C C . GLU A 1 86 ? 4.648 -5.858 -12.005 1.00 92.44 86 GLU A C 1
ATOM 670 O O . GLU A 1 86 ? 3.558 -6.434 -12.027 1.00 92.44 86 GLU A O 1
ATOM 675 N N . LEU A 1 87 ? 5.550 -6.088 -11.044 1.00 91.81 87 LEU A N 1
ATOM 676 C CA . LEU A 1 87 ? 5.281 -6.980 -9.910 1.00 91.81 87 LEU A CA 1
ATOM 677 C C . LEU A 1 87 ? 4.194 -6.403 -9.001 1.00 91.81 87 LEU A C 1
ATOM 679 O O . LEU A 1 87 ? 3.272 -7.130 -8.627 1.00 91.81 87 LEU A O 1
ATOM 683 N N . VAL A 1 88 ? 4.251 -5.099 -8.724 1.00 93.25 88 VAL A N 1
ATOM 684 C CA . VAL A 1 88 ? 3.224 -4.394 -7.942 1.00 93.25 88 VAL A CA 1
ATOM 685 C C . VAL A 1 88 ? 1.874 -4.440 -8.658 1.00 93.25 88 VAL A C 1
ATOM 687 O O . VAL A 1 88 ? 0.862 -4.810 -8.064 1.00 93.25 88 VAL A O 1
ATOM 690 N N . ALA A 1 89 ? 1.845 -4.142 -9.959 1.00 95.12 89 ALA A N 1
ATOM 691 C CA . ALA A 1 89 ? 0.629 -4.225 -10.763 1.00 95.12 89 ALA A CA 1
ATOM 692 C C . ALA A 1 89 ? 0.056 -5.652 -10.790 1.00 95.12 89 ALA A C 1
ATOM 694 O O . ALA A 1 89 ? -1.157 -5.838 -10.698 1.00 95.12 89 ALA A O 1
ATOM 695 N N . ARG A 1 90 ? 0.910 -6.679 -10.864 1.00 94.38 90 ARG A N 1
ATOM 696 C CA . ARG A 1 90 ? 0.480 -8.081 -10.814 1.00 94.38 90 ARG A CA 1
ATOM 697 C C . ARG A 1 90 ? -0.121 -8.457 -9.460 1.00 94.38 90 ARG A C 1
ATOM 699 O O . ARG A 1 90 ? -1.118 -9.182 -9.428 1.00 94.38 90 ARG A O 1
ATOM 706 N N . GLU A 1 91 ? 0.463 -7.989 -8.361 1.00 92.69 91 GLU A N 1
ATOM 707 C CA . GLU A 1 91 ? -0.083 -8.200 -7.016 1.00 92.69 91 GLU A CA 1
ATOM 708 C C . GLU A 1 91 ? -1.484 -7.588 -6.901 1.00 92.69 91 GLU A C 1
ATOM 710 O O . GLU A 1 91 ? -2.435 -8.286 -6.548 1.00 92.69 91 GLU A O 1
ATOM 715 N N . ILE A 1 92 ? -1.635 -6.326 -7.311 1.00 94.81 92 ILE A N 1
ATOM 716 C CA . ILE A 1 92 ? -2.925 -5.627 -7.329 1.00 94.81 92 ILE A CA 1
ATOM 717 C C . ILE A 1 92 ? -3.952 -6.395 -8.168 1.00 94.81 92 ILE A C 1
ATOM 719 O O . ILE A 1 92 ? -5.053 -6.671 -7.697 1.00 94.81 92 ILE A O 1
ATOM 723 N N . GLN A 1 93 ? -3.591 -6.791 -9.391 1.00 94.12 93 GLN A N 1
ATOM 724 C CA . GLN A 1 93 ? -4.492 -7.528 -10.279 1.00 94.12 93 GLN A CA 1
ATOM 725 C C . GLN A 1 93 ? -4.941 -8.860 -9.664 1.00 94.12 93 GLN A C 1
ATOM 727 O O . GLN A 1 93 ? -6.081 -9.280 -9.867 1.00 94.12 93 GLN A O 1
ATOM 732 N N . THR A 1 94 ? -4.064 -9.526 -8.909 1.00 92.00 94 THR A N 1
ATOM 733 C CA . THR A 1 94 ? -4.389 -10.785 -8.224 1.00 92.00 94 THR A CA 1
ATOM 734 C C . THR A 1 94 ? -5.467 -10.553 -7.172 1.00 92.00 94 THR A C 1
ATOM 736 O O . THR A 1 94 ? -6.478 -11.251 -7.185 1.00 92.00 94 THR A O 1
ATOM 739 N N . PHE A 1 95 ? -5.313 -9.526 -6.334 1.00 91.44 95 PHE A N 1
ATOM 740 C CA . PHE A 1 95 ? -6.343 -9.144 -5.370 1.00 91.44 95 PHE A CA 1
ATOM 741 C C . PHE A 1 95 ? -7.661 -8.751 -6.041 1.00 91.44 95 PHE A C 1
ATOM 743 O O . PHE A 1 95 ? -8.714 -9.220 -5.628 1.00 91.44 95 PHE A O 1
ATOM 750 N N . VAL A 1 96 ? -7.615 -7.948 -7.106 1.00 89.50 96 VAL A N 1
ATOM 751 C CA . VAL A 1 96 ? -8.814 -7.533 -7.856 1.00 89.50 96 VAL A CA 1
ATOM 752 C C . VAL A 1 96 ? -9.556 -8.727 -8.459 1.00 89.50 96 VAL A C 1
ATOM 754 O O . VAL A 1 96 ? -10.780 -8.733 -8.502 1.00 89.50 96 VAL A O 1
ATOM 757 N N . THR A 1 97 ? -8.828 -9.734 -8.941 1.00 87.19 97 THR A N 1
ATOM 758 C CA . THR A 1 97 ? -9.425 -10.877 -9.650 1.00 87.19 97 THR A CA 1
ATOM 759 C C . THR A 1 97 ? -9.928 -11.956 -8.692 1.00 87.19 97 THR A C 1
ATOM 761 O O . THR A 1 97 ? -10.900 -12.641 -8.997 1.00 87.19 97 THR A O 1
ATOM 764 N N . VAL A 1 98 ? -9.242 -12.145 -7.562 1.00 83.06 98 VAL A N 1
ATOM 765 C CA . VAL A 1 98 ? -9.434 -13.305 -6.678 1.00 83.06 98 VAL A CA 1
ATOM 766 C C . VAL A 1 98 ? -10.023 -12.918 -5.317 1.00 83.06 98 VAL A C 1
ATOM 768 O O . VAL A 1 98 ? -10.627 -13.759 -4.664 1.00 83.06 98 VAL A O 1
ATOM 771 N N . GLY A 1 99 ? -9.869 -11.671 -4.869 1.00 71.38 99 GLY A N 1
ATOM 772 C CA . GLY A 1 99 ? -10.336 -11.226 -3.551 1.00 71.38 99 GLY A CA 1
ATOM 773 C C . GLY A 1 99 ? -11.846 -10.992 -3.463 1.00 71.38 99 GLY A C 1
ATOM 774 O O . GLY A 1 99 ? -12.413 -11.048 -2.374 1.00 71.38 99 GLY A O 1
ATOM 775 N N . ASP A 1 100 ? -12.525 -10.767 -4.589 1.00 71.38 100 ASP A N 1
ATOM 776 C CA . ASP A 1 100 ? -13.940 -10.397 -4.575 1.00 71.38 100 ASP A CA 1
ATOM 777 C C . ASP A 1 100 ? -14.858 -11.580 -4.273 1.00 71.38 100 ASP A C 1
ATOM 779 O O . ASP A 1 100 ? -15.053 -12.477 -5.091 1.00 71.38 100 ASP A O 1
ATOM 783 N N . GLY A 1 101 ? -15.474 -11.538 -3.091 1.00 66.81 101 GLY A N 1
ATOM 784 C CA . GLY A 1 101 ? -16.526 -12.471 -2.687 1.00 66.81 101 GLY A CA 1
ATOM 785 C C . GLY A 1 101 ? -16.030 -13.800 -2.118 1.00 66.81 101 GLY A C 1
ATOM 786 O O . GLY A 1 101 ? -16.850 -14.691 -1.890 1.00 66.81 101 GLY A O 1
ATOM 787 N N . PHE A 1 102 ? -14.726 -13.944 -1.855 1.00 78.06 102 PHE A N 1
ATOM 788 C CA . PHE A 1 102 ? -14.157 -15.165 -1.282 1.00 78.06 102 PHE A CA 1
ATOM 789 C C . PHE A 1 102 ? -13.819 -14.988 0.208 1.00 78.06 102 PHE A C 1
ATOM 791 O O . PHE A 1 102 ? -12.986 -14.156 0.548 1.00 78.06 102 PHE A O 1
ATOM 798 N N . PRO A 1 103 ? -14.395 -15.800 1.115 1.00 82.12 103 PRO A N 1
ATOM 799 C CA . PRO A 1 103 ? -14.316 -15.575 2.565 1.00 82.12 103 PRO A CA 1
ATOM 800 C C . PRO A 1 103 ? -12.947 -15.874 3.198 1.00 82.12 103 PRO A C 1
ATOM 802 O O . PRO A 1 103 ? -12.762 -15.635 4.385 1.00 82.12 103 PRO A O 1
ATOM 805 N N . TYR A 1 104 ? -12.004 -16.442 2.444 1.00 86.25 104 TYR A N 1
ATOM 806 C CA . TYR A 1 104 ? -10.690 -16.864 2.952 1.00 86.25 104 TYR A CA 1
ATOM 807 C C . TYR A 1 104 ? -9.531 -16.106 2.302 1.00 86.25 104 TYR A C 1
ATOM 809 O O . TYR A 1 104 ? -8.381 -16.537 2.385 1.00 86.25 104 TYR A O 1
ATOM 817 N N . ILE A 1 105 ? -9.837 -15.016 1.602 1.00 86.25 105 ILE A N 1
ATOM 818 C CA . ILE A 1 105 ? -8.867 -14.210 0.873 1.00 86.25 105 ILE A CA 1
ATOM 819 C C . ILE A 1 105 ? -9.079 -12.771 1.304 1.00 86.25 105 ILE A C 1
ATOM 821 O O . ILE A 1 105 ? -10.184 -12.252 1.175 1.00 86.25 105 ILE A O 1
ATOM 825 N N . ALA A 1 106 ? -8.015 -12.148 1.807 1.00 87.81 106 ALA A N 1
ATOM 826 C CA . ALA A 1 106 ? -8.065 -10.761 2.240 1.00 87.81 106 ALA A CA 1
ATOM 827 C C . ALA A 1 106 ? -8.522 -9.856 1.089 1.00 87.81 106 ALA A C 1
ATOM 829 O O . ALA A 1 106 ? -8.031 -9.966 -0.042 1.00 87.81 106 ALA A O 1
ATOM 830 N N . GLN A 1 107 ? -9.450 -8.953 1.387 1.00 88.44 107 GLN A N 1
ATOM 831 C CA . GLN A 1 107 ? -9.998 -8.048 0.384 1.00 88.44 107 GLN A CA 1
ATOM 832 C C . GLN A 1 107 ? -9.102 -6.827 0.166 1.00 88.44 107 GLN A C 1
ATOM 834 O O . GLN A 1 107 ? -8.588 -6.232 1.112 1.00 88.44 107 GLN A O 1
ATOM 839 N N . LEU A 1 108 ? -8.959 -6.418 -1.097 1.00 91.38 108 LEU A N 1
ATOM 840 C CA . LEU A 1 108 ? -8.382 -5.127 -1.470 1.00 91.38 108 LEU A CA 1
ATOM 841 C C . LEU A 1 108 ? -9.512 -4.112 -1.627 1.00 91.38 108 LEU A C 1
ATOM 843 O O . LEU A 1 108 ? -10.367 -4.250 -2.506 1.00 91.38 108 LEU A O 1
ATOM 847 N N . TYR A 1 109 ? -9.486 -3.076 -0.799 1.00 88.75 109 TYR A N 1
ATOM 848 C CA . TYR A 1 109 ? -10.492 -2.021 -0.804 1.00 88.75 109 TYR A CA 1
ATOM 849 C C . TYR A 1 109 ? -10.133 -0.899 -1.774 1.00 88.75 109 TYR A C 1
ATOM 851 O O . TYR A 1 109 ? -10.977 -0.469 -2.555 1.00 88.75 109 TYR A O 1
ATOM 859 N N . GLU A 1 110 ? -8.886 -0.430 -1.735 1.00 91.12 110 GLU A N 1
ATOM 860 C CA . GLU A 1 110 ? -8.469 0.782 -2.439 1.00 91.12 110 GLU A CA 1
ATOM 861 C C . GLU A 1 110 ? -6.968 0.746 -2.769 1.00 91.12 110 GLU A C 1
ATOM 863 O O . GLU A 1 110 ? -6.154 0.212 -2.015 1.00 91.12 110 GLU A O 1
ATOM 868 N N . VAL A 1 111 ? -6.602 1.331 -3.910 1.00 93.69 111 VAL A N 1
ATOM 869 C CA . VAL A 1 111 ? -5.217 1.616 -4.293 1.00 93.69 111 VAL A CA 1
ATOM 870 C C . VAL A 1 111 ? -5.055 3.120 -4.480 1.00 93.69 111 VAL A C 1
ATOM 872 O O . VAL A 1 111 ? -5.746 3.720 -5.304 1.00 93.69 111 VAL A O 1
ATOM 875 N N . CYS A 1 112 ? -4.109 3.717 -3.757 1.00 92.44 112 CYS A N 1
ATOM 876 C CA . CYS A 1 112 ? -3.745 5.128 -3.897 1.00 92.44 112 CYS A CA 1
ATOM 877 C C . CYS A 1 112 ? -2.272 5.268 -4.279 1.00 92.44 112 CYS A C 1
ATOM 879 O O . CYS A 1 112 ? -1.449 4.389 -4.020 1.00 92.44 112 CYS A O 1
ATOM 881 N N . GLU A 1 113 ? -1.903 6.435 -4.794 1.00 91.06 113 GLU A N 1
ATOM 882 C CA . GLU A 1 113 ? -0.511 6.781 -5.053 1.00 91.06 113 GLU A CA 1
ATOM 883 C C . GLU A 1 113 ? -0.209 8.212 -4.608 1.00 91.06 113 GLU A C 1
ATOM 885 O O . GLU A 1 113 ? -1.002 9.127 -4.819 1.00 91.06 113 GLU A O 1
ATOM 890 N N . ASP A 1 114 ? 0.984 8.430 -4.061 1.00 90.25 114 ASP A N 1
ATOM 891 C CA . ASP A 1 114 ? 1.578 9.762 -3.980 1.00 90.25 114 ASP A CA 1
ATOM 892 C C . ASP A 1 114 ? 2.932 9.795 -4.712 1.00 90.25 114 ASP A C 1
ATOM 894 O O . ASP A 1 114 ? 3.232 8.947 -5.557 1.00 90.25 114 ASP A O 1
ATOM 898 N N . GLU A 1 115 ? 3.738 10.827 -4.477 1.00 88.88 115 GLU A N 1
ATOM 899 C CA . GLU A 1 115 ? 5.044 10.981 -5.130 1.00 88.88 115 GLU A CA 1
ATOM 900 C C . GLU A 1 115 ? 6.083 9.951 -4.667 1.00 88.88 115 GLU A C 1
ATOM 902 O O . GLU A 1 115 ? 7.036 9.664 -5.396 1.00 88.88 115 GLU A O 1
ATOM 907 N N . LYS A 1 116 ? 5.905 9.399 -3.465 1.00 90.38 116 LYS A N 1
ATOM 908 C CA . LYS A 1 116 ? 6.864 8.517 -2.798 1.00 90.38 116 LYS A CA 1
ATOM 909 C C . LYS A 1 116 ? 6.401 7.071 -2.754 1.00 90.38 116 LYS A C 1
ATOM 911 O O . LYS A 1 116 ? 7.245 6.185 -2.839 1.00 90.38 116 LYS A O 1
ATOM 916 N N . PHE A 1 117 ? 5.100 6.829 -2.647 1.00 92.81 117 PHE A N 1
ATOM 917 C CA . PHE A 1 117 ? 4.567 5.502 -2.382 1.00 92.81 117 PHE A CA 1
ATOM 918 C C . PHE A 1 117 ? 3.363 5.154 -3.251 1.00 92.81 117 PHE A C 1
ATOM 920 O O . PHE A 1 117 ? 2.613 6.013 -3.722 1.00 92.81 117 PHE A O 1
ATOM 927 N N . VAL A 1 118 ? 3.187 3.851 -3.414 1.00 93.94 118 VAL A N 1
ATOM 928 C CA . VAL A 1 118 ? 1.929 3.207 -3.780 1.00 93.94 118 VAL A CA 1
ATOM 929 C C . VAL A 1 118 ? 1.359 2.607 -2.497 1.00 93.94 118 VAL A C 1
ATOM 931 O O . VAL A 1 118 ? 2.096 1.994 -1.721 1.00 93.94 118 VAL A O 1
ATOM 934 N N . TYR A 1 119 ? 0.068 2.797 -2.262 1.00 95.06 119 TYR A N 1
ATOM 935 C CA . TYR A 1 119 ? -0.630 2.324 -1.072 1.00 95.06 119 TYR A CA 1
ATOM 936 C C . TYR A 1 119 ? -1.699 1.321 -1.487 1.00 95.06 119 TYR A C 1
ATOM 938 O O . TYR A 1 119 ? -2.587 1.666 -2.262 1.00 95.06 119 TYR A O 1
ATOM 946 N N . LEU A 1 120 ? -1.622 0.099 -0.964 1.00 94.81 120 LEU A N 1
ATOM 947 C CA . LEU A 1 120 ? -2.686 -0.900 -1.078 1.00 94.81 120 LEU A CA 1
ATOM 948 C C . LEU A 1 120 ? -3.415 -0.951 0.262 1.00 94.81 120 LEU A C 1
ATOM 950 O O . LEU A 1 120 ? -2.805 -1.287 1.279 1.00 94.81 120 LEU A O 1
ATOM 954 N N . VAL A 1 121 ? -4.697 -0.598 0.255 1.00 93.12 121 VAL A N 1
ATOM 955 C CA . VAL A 1 121 ? -5.578 -0.598 1.423 1.00 93.12 121 VAL A CA 1
ATOM 956 C C . VAL A 1 121 ? -6.407 -1.874 1.418 1.00 93.12 121 VAL A C 1
ATOM 958 O O . VAL A 1 121 ? -7.155 -2.126 0.473 1.00 93.12 121 VAL A O 1
ATOM 961 N N . MET A 1 122 ? -6.264 -2.678 2.463 1.00 91.94 122 MET A N 1
ATOM 962 C CA . MET A 1 122 ? -6.745 -4.054 2.529 1.00 91.94 122 MET A CA 1
ATOM 963 C C . MET A 1 122 ? -7.430 -4.344 3.868 1.00 91.94 122 MET A C 1
ATOM 965 O O . MET A 1 122 ? -7.286 -3.593 4.836 1.00 91.94 122 MET A O 1
ATOM 969 N N . GLU A 1 123 ? -8.147 -5.460 3.920 1.00 88.69 123 GLU A N 1
ATOM 970 C CA . GLU A 1 123 ? -8.633 -6.075 5.159 1.00 88.69 123 GLU A CA 1
ATOM 971 C C . GLU A 1 123 ? -7.491 -6.261 6.179 1.00 88.69 123 GLU A C 1
ATOM 973 O O . GLU A 1 123 ? -6.370 -6.612 5.791 1.00 88.69 123 GLU A O 1
ATOM 978 N N . LEU A 1 124 ? -7.759 -5.941 7.455 1.00 88.12 124 LEU A N 1
ATOM 979 C CA . LEU A 1 124 ? -6.801 -6.058 8.563 1.00 88.12 124 LEU A CA 1
ATOM 980 C C . LEU A 1 124 ? -6.750 -7.481 9.129 1.00 88.12 124 LEU A C 1
ATOM 982 O O . LEU A 1 124 ? -7.835 -8.043 9.385 1.00 88.12 124 LEU A O 1
#

InterPro domains:
  IPR000719 Protein kinase domain [PS50011] (24-124)
  IPR001245 Serine-threonine/tyrosine-protein kinase, catalytic domain [PF07714] (26-124)
  IPR011009 Protein kinase-like domain superfamily [SSF56112] (17-124)
  IPR045269 Serine/threonine-protein kinase Atg1-like [PTHR24348] (22-123)

pLDDT: mean 81.36, std 16.3, range [37.31, 95.88]

Foldseek 3Di:
DDDDPLLCVLLPPQEDADACVQFKDFDAWPDDDPFKTKTKIFTDDPPPDPPPPFAPPDDDPDPPRRIWIKIKGFPVCCVVVVDPPNVSSVVSNCLVVPVPPDPPHKHFRHWYDDPTTIITTIHD